Protein AF-A0A958JRA2-F1 (afdb_monomer_lite)

Foldseek 3Di:
DPLCLVQPCVNPVCNVPDDQALVNLVVQLVVLVVVLVVLVVVLVVQVVDPDDPDHSVVSPVVNVVSVVVNVVSVVVSVPDPHDDLVRLVVVLVVPCPPPPCVVVSVVSVVVSVVVVVVVPPPPPDDDDDDDDDDDDDPPPPDPDDDDDDDDDDDDDDDDDDDDDDDDDDDDDDDDDDDDDDD

Secondary structure (DSSP, 8-state):
--HHHHH-TTT-GGGGTSPPPHHHHHHHHHHHHHHHHHHHHHHHHHHHSSS-SS-TTHHHHHHHHHHHHHHHHHHHHHH-----HHHHHHHHHHHTTSTT-HHHHHHHHHHHHHHHHHHH-----------PPPP-----------------------------------PPPPP-------

Sequence (182 aa):
MDIYRYFHPHHNPRLFSTPLRQQELSELEQASSELRKALERARLRTERAPAGRILPSHFDDLLKAVRFLESSLQTLCDAHEGDSTDVLEELVEERVSLRGWEAWTRIVMEQLASEDSFARDPVIAKSEGARPIVPLQLHVESESSTGMKDSMERDTEVRILGGAERGEATVPTPDKNLESPS

Structure (mmCIF, N/CA/C/O backbone):
data_AF-A0A958JRA2-F1
#
_entry.id   AF-A0A958JRA2-F1
#
loop_
_atom_site.group_PDB
_atom_site.id
_atom_site.type_symbol
_atom_site.label_atom_id
_atom_site.label_alt_id
_atom_site.label_comp_id
_atom_site.label_asym_id
_atom_site.label_entity_id
_atom_site.label_seq_id
_atom_site.pdbx_PDB_ins_code
_atom_site.Cartn_x
_atom_site.Cartn_y
_atom_site.Car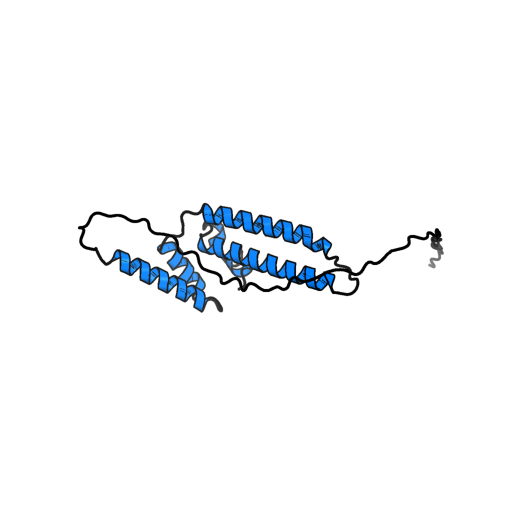tn_z
_atom_site.occupancy
_atom_site.B_iso_or_equiv
_atom_site.auth_seq_id
_atom_site.auth_comp_id
_atom_site.auth_asym_id
_atom_site.auth_atom_id
_atom_site.pdbx_PDB_model_num
ATOM 1 N N . MET A 1 1 ? 9.879 -4.704 3.956 1.00 66.44 1 MET A N 1
ATOM 2 C CA . MET A 1 1 ? 8.623 -5.236 4.511 1.00 66.44 1 MET A CA 1
ATOM 3 C C . MET A 1 1 ? 8.052 -6.220 3.504 1.00 66.44 1 MET A C 1
ATOM 5 O O . MET A 1 1 ? 7.838 -5.829 2.364 1.00 66.44 1 MET A O 1
ATOM 9 N N . ASP A 1 2 ? 7.910 -7.494 3.867 1.00 75.38 2 ASP A N 1
ATOM 10 C CA . ASP A 1 2 ? 7.341 -8.518 2.977 1.00 75.38 2 ASP A CA 1
ATOM 11 C C . ASP A 1 2 ? 5.812 -8.526 3.099 1.00 75.38 2 ASP A C 1
ATOM 13 O O . ASP A 1 2 ? 5.230 -9.344 3.804 1.00 75.38 2 ASP A O 1
ATOM 17 N N . ILE A 1 3 ? 5.168 -7.556 2.449 1.00 76.50 3 ILE A N 1
ATOM 18 C CA . ILE A 1 3 ? 3.704 -7.399 2.426 1.00 76.50 3 ILE A CA 1
ATOM 19 C C . ILE A 1 3 ? 2.975 -8.677 1.985 1.00 76.50 3 ILE A C 1
ATOM 21 O O . ILE A 1 3 ? 1.916 -8.993 2.518 1.00 76.50 3 ILE A O 1
ATOM 25 N N . TYR A 1 4 ? 3.544 -9.478 1.084 1.00 79.25 4 TYR A N 1
ATOM 26 C CA . TYR A 1 4 ? 2.881 -10.694 0.607 1.00 79.25 4 TYR A CA 1
ATOM 27 C C . TYR A 1 4 ? 2.591 -11.686 1.741 1.00 79.25 4 TYR A C 1
ATOM 29 O O . TYR A 1 4 ? 1.528 -12.303 1.784 1.00 79.25 4 TYR A O 1
ATOM 37 N N . ARG A 1 5 ? 3.499 -11.794 2.715 1.00 79.62 5 ARG A N 1
ATOM 38 C CA . ARG A 1 5 ? 3.308 -12.667 3.876 1.00 79.62 5 ARG A CA 1
ATOM 39 C C . ARG A 1 5 ? 2.114 -12.259 4.748 1.00 79.62 5 ARG A C 1
ATOM 41 O O . ARG A 1 5 ? 1.556 -13.114 5.430 1.00 79.62 5 ARG A O 1
ATOM 48 N N . TYR A 1 6 ? 1.729 -10.985 4.740 1.00 78.19 6 TYR A N 1
ATOM 49 C CA . TYR A 1 6 ? 0.726 -10.440 5.663 1.00 78.19 6 TYR A CA 1
ATOM 50 C C . TYR A 1 6 ? -0.652 -10.281 5.048 1.00 78.19 6 TYR A C 1
ATOM 52 O O . TYR A 1 6 ? -1.631 -10.339 5.780 1.00 78.19 6 TYR A O 1
ATOM 60 N N . PHE A 1 7 ? -0.712 -10.136 3.726 1.00 83.69 7 PHE A N 1
ATOM 61 C CA . PHE A 1 7 ? -1.943 -9.892 2.978 1.00 83.69 7 PHE A CA 1
ATOM 62 C C . PHE A 1 7 ? -2.395 -11.106 2.150 1.00 83.69 7 PHE A C 1
ATOM 64 O O . PHE A 1 7 ? -3.313 -10.996 1.341 1.00 83.69 7 PHE A O 1
ATOM 71 N N . HIS A 1 8 ? -1.770 -12.276 2.341 1.00 85.94 8 HIS A N 1
ATOM 72 C CA . HIS A 1 8 ? -2.124 -13.502 1.626 1.00 85.94 8 HIS A CA 1
ATOM 73 C C . HIS A 1 8 ? -2.713 -14.579 2.561 1.00 85.94 8 HIS A C 1
ATOM 75 O O . HIS A 1 8 ? -2.022 -15.023 3.486 1.00 85.94 8 HIS A O 1
ATOM 81 N N . PRO A 1 9 ? -3.933 -15.100 2.302 1.00 85.44 9 PRO A N 1
ATOM 82 C CA . PRO A 1 9 ? -4.610 -16.051 3.196 1.00 85.44 9 PRO A CA 1
ATOM 83 C C . PRO A 1 9 ? -3.846 -17.356 3.477 1.00 85.44 9 PRO A C 1
ATOM 85 O O . PRO A 1 9 ? -3.972 -17.941 4.548 1.00 85.44 9 PRO A O 1
ATOM 88 N N . HIS A 1 10 ? -3.002 -17.812 2.543 1.00 86.06 10 HIS A N 1
ATOM 89 C CA . HIS A 1 10 ? -2.111 -18.963 2.776 1.00 86.06 10 HIS A CA 1
ATOM 90 C C . HIS A 1 10 ? -1.085 -18.748 3.898 1.00 86.06 10 HIS A C 1
ATOM 92 O O . HIS A 1 10 ? -0.659 -19.720 4.517 1.00 86.06 10 HIS A O 1
ATOM 98 N N . HIS A 1 11 ? -0.664 -17.508 4.142 1.00 82.94 11 HIS A N 1
ATOM 99 C CA . HIS A 1 11 ? 0.304 -17.171 5.188 1.00 82.94 11 HIS A CA 1
ATOM 100 C C . HIS A 1 11 ? -0.371 -16.650 6.451 1.00 82.94 11 HIS A C 1
ATOM 102 O O . HIS A 1 11 ? 0.168 -16.822 7.542 1.00 82.94 11 HIS A O 1
ATOM 108 N N . ASN A 1 12 ? -1.557 -16.067 6.296 1.00 82.81 12 ASN A N 1
ATOM 109 C CA . ASN A 1 12 ? -2.369 -15.581 7.390 1.00 82.81 12 ASN A CA 1
ATOM 110 C C . ASN A 1 12 ? -3.826 -16.056 7.228 1.00 82.81 12 ASN A C 1
ATOM 112 O O . ASN A 1 12 ? -4.637 -15.358 6.614 1.00 82.81 12 ASN A O 1
ATOM 116 N N . PRO A 1 13 ? -4.179 -17.240 7.767 1.00 86.44 13 PRO A N 1
ATOM 117 C CA . PRO A 1 13 ? -5.517 -17.810 7.622 1.00 86.44 13 PRO A CA 1
ATOM 118 C C . PRO A 1 13 ? -6.650 -16.927 8.158 1.00 86.44 13 PRO A C 1
ATOM 120 O O . PRO A 1 13 ? -7.790 -17.104 7.735 1.00 86.44 13 PRO A O 1
ATOM 123 N N . ARG A 1 14 ? -6.374 -15.952 9.040 1.00 87.12 14 ARG A N 1
ATOM 124 C CA . ARG A 1 14 ? -7.419 -15.033 9.526 1.00 87.12 14 ARG A CA 1
ATOM 125 C C . ARG A 1 14 ? -8.063 -14.234 8.395 1.00 87.12 14 ARG A C 1
ATOM 127 O O . ARG A 1 14 ? -9.245 -13.921 8.458 1.00 87.12 14 ARG A O 1
ATOM 134 N N . LEU A 1 15 ? -7.309 -13.958 7.328 1.00 87.56 15 LEU A N 1
ATOM 135 C CA . LEU A 1 15 ? -7.765 -13.148 6.196 1.00 87.56 15 LEU A CA 1
ATOM 136 C C . LEU A 1 15 ? -8.950 -13.765 5.435 1.00 87.56 15 LEU A C 1
ATOM 138 O O . LEU A 1 15 ? -9.549 -13.095 4.603 1.00 87.56 15 LEU A O 1
ATOM 142 N N . PHE A 1 16 ? -9.299 -15.031 5.691 1.00 88.44 16 PHE A N 1
ATOM 143 C CA . PHE A 1 16 ? -10.511 -15.637 5.135 1.00 88.44 16 PHE A CA 1
ATOM 144 C C . PHE A 1 16 ? -11.801 -15.125 5.786 1.00 88.44 16 PHE A C 1
ATOM 146 O O . PHE A 1 16 ? -12.855 -15.173 5.155 1.00 88.44 16 PHE A O 1
ATOM 153 N N . SER A 1 17 ? -11.737 -14.687 7.043 1.00 89.81 17 SER A N 1
ATOM 154 C CA . SER A 1 17 ? -12.915 -14.362 7.857 1.00 89.81 17 SER A CA 1
ATOM 155 C C . SER A 1 17 ? -12.862 -12.983 8.502 1.00 89.81 17 SER A C 1
ATOM 157 O O . SER A 1 17 ? -13.898 -12.474 8.921 1.00 89.81 17 SER A O 1
ATOM 159 N N . THR A 1 18 ? -11.677 -12.388 8.611 1.00 88.00 18 THR A N 1
ATOM 160 C CA . THR A 1 18 ? -11.483 -11.083 9.240 1.00 88.00 18 THR A CA 1
ATOM 161 C C . THR A 1 18 ? -11.603 -9.979 8.185 1.00 88.00 18 THR A C 1
ATOM 163 O O . THR A 1 18 ? -10.972 -10.094 7.130 1.00 88.00 18 THR A O 1
ATOM 166 N N . PRO A 1 19 ? -12.397 -8.920 8.433 1.00 90.94 19 PRO A N 1
ATOM 167 C CA . PRO A 1 19 ? -12.420 -7.753 7.561 1.00 90.94 19 PRO A CA 1
ATOM 168 C C . PRO A 1 19 ? -11.051 -7.064 7.544 1.00 90.94 19 PRO A C 1
ATOM 170 O O . PRO A 1 19 ? -10.242 -7.226 8.457 1.00 90.94 19 PRO A O 1
ATOM 173 N N . LEU A 1 20 ? -10.798 -6.302 6.485 1.00 91.75 20 LEU A N 1
ATOM 174 C CA . LEU A 1 20 ? -9.563 -5.542 6.342 1.00 91.75 20 LEU A CA 1
ATOM 175 C C . LEU A 1 20 ? -9.540 -4.402 7.368 1.00 91.75 20 LEU A C 1
ATOM 177 O O . LEU A 1 20 ? -10.502 -3.641 7.430 1.00 91.75 20 LEU A O 1
ATOM 181 N N . ARG A 1 21 ? -8.464 -4.307 8.152 1.00 94.44 21 ARG A N 1
ATOM 182 C CA . ARG A 1 21 ? -8.273 -3.266 9.176 1.00 94.44 21 ARG A CA 1
ATOM 183 C C . ARG A 1 21 ? -7.799 -1.950 8.531 1.00 94.44 21 ARG A C 1
ATOM 185 O O . ARG A 1 21 ? -7.148 -1.973 7.480 1.00 94.44 21 ARG A O 1
ATOM 192 N N . GLN A 1 22 ? -8.040 -0.802 9.160 1.00 94.69 22 GLN A N 1
ATOM 193 C CA . GLN A 1 22 ? -7.608 0.508 8.642 1.00 94.69 22 GLN A CA 1
ATOM 194 C C . GLN A 1 22 ? -6.088 0.606 8.509 1.00 94.69 22 GLN A C 1
ATOM 196 O O . GLN A 1 22 ? -5.544 1.140 7.537 1.00 94.69 22 GLN A O 1
ATOM 201 N N . GLN A 1 23 ? -5.381 0.063 9.490 1.00 91.50 23 GLN A N 1
ATOM 202 C CA . GLN A 1 23 ? -3.929 0.036 9.487 1.00 91.50 23 GLN A CA 1
ATOM 203 C C . GLN A 1 23 ? -3.367 -0.830 8.347 1.00 91.50 23 GLN A C 1
ATOM 205 O O . GLN A 1 23 ? -2.361 -0.488 7.726 1.00 91.50 23 GLN A O 1
ATOM 210 N N . GLU A 1 24 ? -4.053 -1.924 8.015 1.00 92.38 24 GLU A N 1
ATOM 211 C CA . GLU A 1 24 ? -3.724 -2.783 6.878 1.00 92.38 24 GLU A CA 1
ATOM 212 C C . GLU A 1 24 ? -3.977 -2.075 5.537 1.00 92.38 24 GLU A C 1
ATOM 214 O O . GLU A 1 24 ? -3.153 -2.167 4.625 1.00 92.38 24 GLU A O 1
ATOM 219 N N . LEU A 1 25 ? -5.074 -1.318 5.424 1.00 94.19 25 LEU A N 1
ATOM 220 C CA . LEU A 1 25 ? -5.355 -0.457 4.268 1.00 94.19 25 LEU A CA 1
ATOM 221 C C . LEU A 1 25 ? -4.261 0.594 4.055 1.00 94.19 25 LEU A C 1
ATOM 223 O O . LEU A 1 25 ? -3.734 0.719 2.948 1.00 94.19 25 LEU A O 1
ATOM 227 N N . SER A 1 26 ? -3.869 1.281 5.127 1.00 92.56 26 SER A N 1
ATOM 228 C CA . SER A 1 26 ? -2.829 2.318 5.098 1.00 92.56 26 SER A CA 1
ATOM 229 C C . SER A 1 26 ? -1.474 1.758 4.644 1.00 92.56 26 SER A C 1
ATOM 231 O O . SER A 1 26 ? -0.724 2.395 3.903 1.00 92.56 26 SER A O 1
ATOM 233 N N . GLU A 1 27 ? -1.156 0.524 5.033 1.00 91.19 27 GLU A N 1
ATOM 234 C CA . GLU A 1 27 ? 0.065 -0.163 4.600 1.00 91.19 27 GLU A CA 1
ATOM 235 C C . GLU A 1 27 ? 0.035 -0.562 3.126 1.00 91.19 27 GLU A C 1
ATOM 237 O O . GLU A 1 27 ? 1.053 -0.442 2.437 1.00 91.19 27 GLU A O 1
ATOM 242 N N . LEU A 1 28 ? -1.1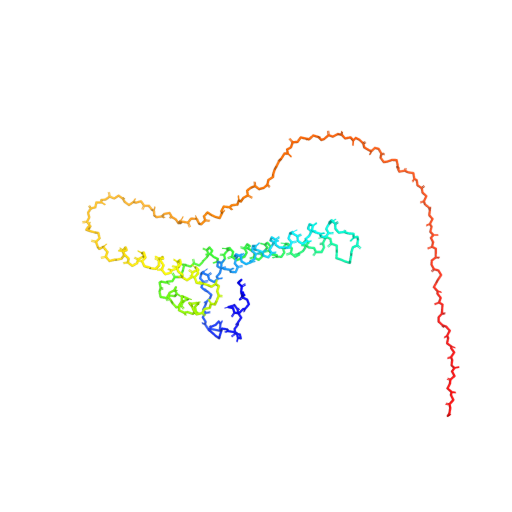16 -1.016 2.621 1.00 93.69 28 LEU A N 1
ATOM 243 C CA . LEU A 1 28 ? -1.295 -1.278 1.192 1.00 93.69 28 LEU A CA 1
ATOM 244 C C . LEU A 1 28 ? -1.158 0.010 0.380 1.00 93.69 28 LEU A C 1
ATOM 246 O O . LEU A 1 28 ? -0.509 0.010 -0.670 1.00 93.69 28 LEU A O 1
ATOM 250 N N . GLU A 1 29 ? -1.723 1.110 0.873 1.00 94.62 29 GLU A N 1
ATOM 251 C CA . GLU A 1 29 ? -1.613 2.427 0.253 1.00 94.62 29 GLU A CA 1
ATOM 252 C C . GLU A 1 29 ? -0.144 2.874 0.185 1.00 94.62 29 GLU A C 1
ATOM 254 O O . GLU A 1 29 ? 0.372 3.181 -0.897 1.00 94.62 29 GLU A O 1
ATOM 259 N N . GLN A 1 30 ? 0.584 2.793 1.302 1.00 92.69 30 GLN A N 1
ATOM 260 C CA . GLN A 1 30 ? 2.011 3.105 1.346 1.00 92.69 30 GLN A CA 1
ATOM 261 C C . GLN A 1 30 ? 2.826 2.206 0.403 1.00 92.69 30 GLN A C 1
ATOM 263 O O . GLN A 1 30 ? 3.700 2.689 -0.325 1.00 92.69 30 GLN A O 1
ATOM 268 N N . ALA A 1 31 ? 2.540 0.904 0.373 1.00 92.44 31 ALA A N 1
ATOM 269 C CA . ALA A 1 31 ? 3.214 -0.025 -0.525 1.00 92.44 31 ALA A CA 1
ATOM 270 C C . ALA A 1 31 ? 2.960 0.307 -2.003 1.00 92.44 31 ALA A C 1
ATOM 272 O O . ALA A 1 31 ? 3.886 0.234 -2.817 1.00 92.44 31 ALA A O 1
ATOM 273 N N . SER A 1 32 ? 1.735 0.710 -2.354 1.00 96.12 32 SER A N 1
ATOM 274 C CA . SER A 1 32 ? 1.394 1.145 -3.711 1.00 96.12 32 SER A CA 1
ATOM 275 C C . SER A 1 32 ? 2.157 2.417 -4.110 1.00 96.12 32 SER A C 1
ATOM 277 O O . SER A 1 32 ? 2.737 2.461 -5.200 1.00 96.12 32 SER A O 1
ATOM 279 N N . SER A 1 33 ? 2.309 3.362 -3.176 1.00 95.94 33 SER A N 1
ATOM 280 C CA . SER A 1 33 ? 3.146 4.558 -3.336 1.00 95.94 33 SER A CA 1
ATOM 281 C C . SER A 1 33 ? 4.614 4.235 -3.601 1.00 95.94 33 SER A C 1
ATOM 283 O O . SER A 1 33 ? 5.239 4.803 -4.503 1.00 95.94 33 SER A O 1
ATOM 285 N N . GLU A 1 34 ? 5.191 3.301 -2.847 1.00 95.25 34 GLU A N 1
ATOM 286 C CA . GLU A 1 34 ? 6.574 2.872 -3.065 1.00 95.25 34 GLU A CA 1
ATOM 287 C C . GLU A 1 34 ? 6.751 2.118 -4.391 1.00 95.25 34 GLU A C 1
ATOM 289 O O . GLU A 1 34 ? 7.749 2.331 -5.093 1.00 95.25 34 GLU A O 1
ATOM 294 N N . LEU A 1 35 ? 5.768 1.303 -4.792 1.00 96.31 35 LEU A N 1
ATOM 295 C CA . LEU A 1 35 ? 5.756 0.646 -6.098 1.00 96.31 35 LEU A CA 1
ATOM 296 C C . LEU A 1 35 ? 5.738 1.672 -7.236 1.00 96.31 35 LEU A C 1
ATOM 298 O O . LEU A 1 35 ? 6.541 1.556 -8.166 1.00 96.31 35 LEU A O 1
ATOM 302 N N . ARG A 1 36 ? 4.893 2.707 -7.156 1.00 98.12 36 ARG A N 1
ATOM 303 C CA . ARG A 1 36 ? 4.859 3.778 -8.161 1.00 98.12 36 ARG A CA 1
ATOM 304 C C . ARG A 1 36 ? 6.214 4.461 -8.288 1.00 98.12 36 ARG A C 1
ATOM 306 O O . ARG A 1 36 ? 6.753 4.538 -9.392 1.00 98.12 36 ARG A O 1
ATOM 313 N N . LYS A 1 37 ? 6.809 4.890 -7.168 1.00 97.81 37 LYS A N 1
ATOM 314 C CA . LYS A 1 37 ? 8.146 5.514 -7.154 1.00 97.81 37 LYS A CA 1
ATOM 315 C C . LYS A 1 37 ? 9.203 4.587 -7.764 1.00 97.81 37 LYS A C 1
ATOM 317 O O . LYS A 1 37 ? 10.087 5.035 -8.497 1.00 97.81 37 LYS A O 1
ATOM 322 N N . ALA A 1 38 ? 9.140 3.286 -7.478 1.00 97.31 38 ALA A N 1
ATOM 323 C CA . ALA A 1 38 ? 10.053 2.301 -8.053 1.00 97.31 38 ALA A CA 1
ATOM 324 C C . ALA A 1 38 ? 9.884 2.163 -9.576 1.00 97.31 38 ALA A C 1
ATOM 326 O O . ALA A 1 38 ? 10.890 2.128 -10.292 1.00 97.31 38 ALA A O 1
ATOM 327 N N . LEU A 1 39 ? 8.644 2.142 -10.074 1.00 98.06 39 LEU A N 1
ATOM 328 C CA . LEU A 1 39 ? 8.333 2.105 -11.505 1.00 98.06 39 LEU A CA 1
ATOM 329 C C . LEU A 1 39 ? 8.776 3.385 -12.224 1.00 98.06 39 LEU A C 1
ATOM 331 O O . LEU A 1 39 ? 9.377 3.295 -13.291 1.00 98.06 39 LEU A O 1
ATOM 335 N N . GLU A 1 40 ? 8.575 4.561 -11.627 1.00 98.38 40 GLU A N 1
ATOM 336 C CA . GLU A 1 40 ? 9.051 5.842 -12.175 1.00 98.38 40 GLU A CA 1
ATOM 337 C C . GLU A 1 40 ? 10.579 5.841 -12.323 1.00 98.38 40 GLU A C 1
ATOM 339 O O . GLU A 1 40 ? 11.115 6.147 -13.391 1.00 98.38 40 GLU A O 1
ATOM 344 N N . ARG A 1 41 ? 11.304 5.395 -11.288 1.00 98.12 41 ARG A N 1
ATOM 345 C CA . ARG A 1 41 ? 12.766 5.227 -11.355 1.00 98.12 41 ARG A CA 1
ATOM 346 C C . ARG A 1 41 ? 13.184 4.202 -12.411 1.00 98.12 41 ARG A C 1
ATOM 348 O O . ARG A 1 41 ? 14.194 4.394 -13.089 1.00 98.12 41 ARG A O 1
ATOM 355 N N . ALA A 1 42 ? 12.448 3.102 -12.554 1.00 97.00 42 ALA A N 1
ATOM 356 C CA . ALA A 1 42 ? 12.722 2.093 -13.574 1.00 97.00 42 ALA A CA 1
ATOM 357 C C . ALA A 1 42 ? 12.518 2.642 -14.995 1.00 97.00 42 ALA A C 1
ATOM 359 O O . ALA A 1 42 ? 13.373 2.408 -15.855 1.00 97.00 42 ALA A O 1
ATOM 360 N N . ARG A 1 43 ? 11.469 3.442 -15.216 1.00 97.56 43 ARG A N 1
ATOM 361 C CA . ARG A 1 43 ? 11.230 4.141 -16.482 1.00 97.56 43 ARG A CA 1
ATOM 362 C C . ARG A 1 43 ? 12.392 5.070 -16.827 1.00 97.56 43 ARG A C 1
ATOM 364 O O . ARG A 1 43 ? 12.982 4.923 -17.892 1.00 97.56 43 ARG A O 1
ATOM 371 N N . LEU A 1 44 ? 12.808 5.926 -15.890 1.00 97.06 44 LEU A N 1
ATOM 372 C CA . LEU A 1 44 ? 13.931 6.857 -16.080 1.00 97.06 44 LEU A CA 1
ATOM 373 C C . LEU A 1 44 ? 15.255 6.144 -16.395 1.00 97.06 44 LEU A C 1
ATOM 375 O O . LEU A 1 44 ? 16.046 6.619 -17.209 1.00 97.06 44 LEU A O 1
ATOM 379 N N . ARG A 1 45 ? 15.523 4.994 -15.762 1.00 96.69 45 ARG A N 1
ATOM 380 C CA . ARG A 1 45 ? 16.704 4.179 -16.097 1.00 96.69 45 ARG A CA 1
ATOM 381 C C . ARG A 1 45 ? 16.612 3.590 -17.502 1.00 96.69 45 ARG A C 1
ATOM 383 O O . ARG A 1 45 ? 17.627 3.531 -18.185 1.00 96.69 45 ARG A O 1
ATOM 390 N N . THR A 1 46 ? 15.416 3.185 -17.921 1.00 96.69 46 THR A N 1
ATOM 391 C CA . THR A 1 46 ? 15.162 2.627 -19.257 1.00 96.69 46 THR A CA 1
ATOM 392 C C . THR A 1 46 ? 15.329 3.689 -20.343 1.00 96.69 46 THR A C 1
ATOM 394 O O . THR A 1 46 ? 15.937 3.408 -21.366 1.00 96.69 46 THR A O 1
ATOM 397 N N . GLU A 1 47 ? 14.881 4.923 -20.099 1.00 95.88 47 GLU A N 1
ATOM 398 C CA . GLU A 1 47 ? 15.068 6.062 -21.016 1.00 95.88 47 GLU A CA 1
ATOM 399 C C . GLU A 1 47 ? 16.550 6.385 -21.269 1.00 95.88 47 GLU A C 1
ATOM 401 O O . GLU A 1 47 ? 16.918 6.808 -22.361 1.00 95.88 47 GLU A O 1
ATOM 406 N N . ARG A 1 48 ? 17.408 6.181 -20.262 1.00 94.94 48 ARG A N 1
ATOM 407 C CA . ARG A 1 48 ? 18.855 6.452 -20.340 1.00 94.94 48 ARG A CA 1
ATOM 408 C C . ARG A 1 48 ? 19.673 5.266 -20.847 1.00 94.94 48 ARG A C 1
ATOM 410 O O . ARG A 1 48 ? 20.852 5.432 -21.156 1.00 94.94 48 ARG A O 1
ATOM 417 N N . ALA A 1 49 ? 19.092 4.070 -20.858 1.00 92.94 49 ALA A N 1
ATOM 418 C CA . ALA A 1 49 ? 19.775 2.863 -21.290 1.00 92.94 49 ALA A CA 1
ATOM 419 C C . ALA A 1 49 ? 19.864 2.813 -22.828 1.00 92.94 49 ALA A C 1
ATOM 421 O O . ALA A 1 49 ? 18.983 3.330 -23.516 1.00 92.94 49 ALA A O 1
ATOM 422 N N . PRO A 1 50 ? 20.904 2.175 -23.396 1.00 91.50 50 PRO A N 1
ATOM 423 C CA . PRO A 1 50 ? 20.936 1.884 -24.827 1.00 91.50 50 PRO A CA 1
ATOM 424 C C . PRO A 1 50 ? 19.713 1.051 -25.238 1.00 91.50 50 PRO A C 1
ATOM 426 O O . PRO A 1 50 ? 19.154 0.326 -24.413 1.00 91.50 50 PRO A O 1
ATOM 429 N N . ALA A 1 51 ? 19.315 1.152 -26.513 1.00 87.50 51 ALA A N 1
ATOM 430 C CA . ALA A 1 51 ? 18.093 0.547 -27.048 1.00 87.50 51 ALA A CA 1
ATOM 431 C C . ALA A 1 51 ? 17.923 -0.920 -26.602 1.00 87.50 51 ALA A C 1
ATOM 433 O O . ALA A 1 51 ? 18.641 -1.817 -27.047 1.00 87.50 51 ALA A O 1
ATOM 434 N N . GLY A 1 52 ? 16.973 -1.139 -25.691 1.00 91.31 52 GLY A N 1
ATOM 435 C CA . GLY A 1 52 ? 16.627 -2.439 -25.127 1.00 91.31 52 GLY A CA 1
ATOM 436 C C . GLY A 1 52 ? 15.255 -2.921 -25.595 1.00 91.31 52 GLY A C 1
ATOM 437 O O . GLY A 1 52 ? 14.514 -2.208 -26.264 1.00 91.31 52 GLY A O 1
ATOM 438 N N . ARG A 1 53 ? 14.889 -4.151 -25.213 1.00 92.75 53 ARG A N 1
ATOM 439 C CA . ARG A 1 53 ? 13.567 -4.731 -25.534 1.00 92.75 53 ARG A CA 1
ATOM 440 C C . ARG A 1 53 ? 12.412 -4.063 -24.783 1.00 92.75 53 ARG A C 1
ATOM 442 O O . ARG A 1 53 ? 11.273 -4.128 -25.232 1.00 92.75 53 ARG A O 1
ATOM 449 N N . ILE A 1 54 ? 12.692 -3.474 -23.622 1.00 94.50 54 ILE A N 1
ATOM 450 C CA . ILE A 1 54 ? 11.699 -2.774 -22.810 1.00 94.50 54 ILE A CA 1
ATOM 451 C C . ILE A 1 54 ? 11.788 -1.295 -23.165 1.00 94.50 54 ILE A C 1
ATOM 453 O O . ILE A 1 54 ? 12.822 -0.672 -22.942 1.00 94.50 54 ILE A O 1
ATOM 457 N N . LEU A 1 55 ? 10.712 -0.754 -23.727 1.00 94.81 55 LEU A N 1
ATOM 458 C CA . LEU A 1 55 ? 10.597 0.661 -24.046 1.00 94.81 55 LEU A CA 1
ATOM 459 C C . LEU A 1 55 ? 10.064 1.431 -22.828 1.00 94.81 55 LEU A C 1
ATOM 461 O O . LEU A 1 55 ? 9.261 0.878 -22.072 1.00 94.81 55 LEU A O 1
ATOM 465 N N . PRO A 1 56 ? 10.440 2.710 -22.645 1.00 95.12 56 PRO A N 1
ATOM 466 C CA . PRO A 1 56 ? 9.871 3.561 -21.597 1.00 95.12 56 PRO A CA 1
ATOM 467 C C . PRO A 1 56 ? 8.339 3.627 -21.617 1.00 95.12 56 PRO A C 1
ATOM 469 O O . PRO A 1 56 ? 7.717 3.650 -20.559 1.00 95.12 56 PRO A O 1
ATOM 472 N N . SER A 1 57 ? 7.729 3.572 -22.804 1.00 96.12 57 SER A N 1
ATOM 473 C CA . SER A 1 57 ? 6.272 3.579 -22.977 1.00 96.12 57 SER A CA 1
ATOM 474 C C . SER A 1 57 ? 5.571 2.369 -22.354 1.00 96.12 57 SER A C 1
ATOM 476 O O . SER A 1 57 ? 4.410 2.467 -21.975 1.00 96.12 57 SER A O 1
ATOM 478 N N . HIS A 1 58 ? 6.261 1.236 -22.166 1.00 96.00 58 HIS A N 1
ATOM 479 C CA . HIS A 1 58 ? 5.680 0.074 -21.481 1.00 96.00 58 HIS A CA 1
ATOM 480 C C . HIS A 1 58 ? 5.369 0.353 -20.000 1.00 96.00 58 HIS A C 1
ATOM 482 O O . HIS A 1 58 ? 4.605 -0.386 -19.382 1.00 96.00 58 HIS A O 1
ATOM 488 N N . PHE A 1 59 ? 5.961 1.397 -19.411 1.00 98.00 59 PHE A N 1
ATOM 489 C CA . PHE A 1 59 ? 5.695 1.783 -18.027 1.00 98.00 59 PHE A CA 1
ATOM 490 C C . PHE A 1 59 ? 4.454 2.667 -17.882 1.00 98.00 59 PHE A C 1
ATOM 492 O O . PHE A 1 59 ? 3.950 2.783 -16.769 1.00 98.00 59 PHE A O 1
ATOM 499 N N . ASP A 1 60 ? 3.950 3.285 -18.952 1.00 97.56 60 ASP A N 1
ATOM 500 C CA . ASP A 1 60 ? 2.868 4.271 -18.848 1.00 97.56 60 ASP A CA 1
ATOM 501 C C . ASP A 1 60 ? 1.562 3.629 -18.365 1.00 97.56 60 ASP A C 1
ATOM 503 O O . ASP A 1 60 ? 0.927 4.135 -17.435 1.00 97.56 60 ASP A O 1
ATOM 507 N N . ASP A 1 61 ? 1.210 2.463 -18.912 1.00 95.62 61 ASP A N 1
ATOM 508 C CA . ASP A 1 61 ? 0.032 1.705 -18.482 1.00 95.62 61 ASP A CA 1
ATOM 509 C C . ASP A 1 61 ? 0.181 1.176 -17.049 1.00 95.62 61 ASP A C 1
ATOM 511 O O . ASP A 1 61 ? -0.768 1.233 -16.265 1.00 95.62 61 ASP A O 1
ATOM 515 N N . LEU A 1 62 ? 1.385 0.728 -16.670 1.00 97.50 62 LEU A N 1
ATOM 516 C CA . LEU A 1 62 ? 1.673 0.282 -15.303 1.00 97.50 62 LEU A CA 1
ATOM 517 C C . LEU A 1 62 ? 1.536 1.434 -14.304 1.00 97.50 62 LEU A C 1
ATOM 519 O O . LEU A 1 62 ? 0.886 1.288 -13.274 1.00 97.50 62 LEU A O 1
ATOM 523 N N . LEU A 1 63 ? 2.108 2.597 -14.615 1.00 98.31 63 LEU A N 1
ATOM 524 C CA . LEU A 1 63 ? 2.015 3.785 -13.769 1.00 98.31 63 LEU A CA 1
ATOM 525 C C . LEU A 1 63 ? 0.574 4.284 -13.658 1.00 98.31 63 LEU A C 1
ATOM 527 O O . LEU A 1 63 ? 0.149 4.683 -12.574 1.00 98.31 63 LEU A O 1
ATOM 531 N N . LYS A 1 64 ? -0.197 4.231 -14.748 1.00 98.12 64 LYS A N 1
ATOM 532 C CA . LYS A 1 64 ? -1.628 4.548 -14.730 1.00 98.12 64 LYS A CA 1
ATOM 533 C C . LYS A 1 64 ? -2.403 3.591 -13.821 1.00 98.12 64 LYS A C 1
ATOM 535 O O . LYS A 1 64 ? -3.209 4.053 -13.017 1.00 98.12 64 LYS A O 1
ATOM 540 N N . ALA A 1 65 ? -2.139 2.288 -13.917 1.00 98.12 65 ALA A N 1
ATOM 541 C CA . ALA A 1 65 ? -2.776 1.282 -13.074 1.00 98.12 65 ALA A CA 1
ATOM 542 C C . ALA A 1 65 ? -2.433 1.473 -11.588 1.00 98.12 65 ALA A C 1
ATOM 544 O O . ALA A 1 65 ? -3.328 1.436 -10.747 1.00 98.12 65 ALA A O 1
ATOM 545 N N . VAL A 1 66 ? -1.167 1.745 -11.256 1.00 98.12 66 VAL A N 1
ATOM 546 C CA . VAL A 1 66 ? -0.759 1.964 -9.860 1.00 98.12 66 VAL A CA 1
ATOM 547 C C . VAL A 1 66 ? -1.369 3.245 -9.283 1.00 98.12 66 VAL A C 1
ATOM 549 O O . VAL A 1 66 ? -1.840 3.218 -8.155 1.00 98.12 66 VAL A O 1
ATOM 552 N N . ARG A 1 67 ? -1.469 4.338 -10.049 1.00 98.44 67 ARG A N 1
ATOM 553 C CA . ARG A 1 67 ? -2.165 5.561 -9.590 1.00 98.44 67 ARG A CA 1
ATOM 554 C C . ARG A 1 67 ? -3.647 5.327 -9.310 1.00 98.44 67 ARG A C 1
ATOM 556 O O . ARG A 1 67 ? -4.202 5.884 -8.365 1.00 98.44 67 ARG A O 1
ATOM 563 N N . PHE A 1 68 ? -4.297 4.517 -10.145 1.00 98.12 68 PHE A N 1
ATOM 564 C CA . PHE A 1 68 ? -5.679 4.112 -9.910 1.00 98.12 68 PHE A CA 1
ATOM 565 C C . PHE A 1 68 ? -5.802 3.284 -8.624 1.00 98.12 68 PHE A C 1
ATOM 567 O O . PHE A 1 68 ? -6.712 3.529 -7.834 1.00 98.12 68 PHE A O 1
ATOM 574 N N . LEU A 1 69 ? -4.871 2.353 -8.391 1.00 97.88 69 LEU A N 1
ATOM 575 C CA . LEU A 1 69 ? -4.805 1.571 -7.156 1.00 97.88 69 LEU A CA 1
ATOM 576 C C . LEU A 1 69 ? -4.613 2.469 -5.925 1.00 97.88 69 LEU A C 1
ATOM 578 O O . LEU A 1 69 ? -5.397 2.350 -4.992 1.00 97.88 69 LEU A O 1
ATOM 582 N N . GLU A 1 70 ? -3.647 3.393 -5.947 1.00 97.75 70 GLU A N 1
ATOM 583 C CA . GLU A 1 70 ? -3.414 4.383 -4.879 1.00 97.75 70 GLU A CA 1
ATOM 584 C C . GLU A 1 70 ? -4.698 5.163 -4.555 1.00 97.75 70 GLU A C 1
ATOM 586 O O . GLU A 1 70 ? -5.129 5.209 -3.408 1.00 97.75 70 GLU A O 1
ATOM 591 N N . SER A 1 71 ? -5.363 5.710 -5.579 1.00 97.94 71 SER A N 1
ATOM 592 C CA . SER A 1 71 ? -6.600 6.491 -5.396 1.00 97.94 71 SER A CA 1
ATOM 593 C C . SER A 1 71 ? -7.744 5.643 -4.829 1.00 97.94 71 SER A C 1
ATOM 595 O O . SER A 1 71 ? -8.557 6.121 -4.036 1.00 97.94 71 SER A O 1
ATOM 597 N N . SER A 1 72 ? -7.814 4.375 -5.238 1.00 98.06 72 SER A N 1
ATOM 598 C CA . SER A 1 72 ? -8.823 3.435 -4.747 1.00 98.06 72 SER A CA 1
ATOM 599 C C . SER A 1 72 ? -8.571 3.066 -3.286 1.00 98.06 72 SER A C 1
ATOM 601 O O . SER A 1 72 ? -9.514 3.041 -2.503 1.00 98.06 72 SER A O 1
ATOM 603 N N . LEU A 1 73 ? -7.313 2.823 -2.908 1.00 96.94 73 LEU A N 1
ATOM 604 C CA . LEU A 1 73 ? -6.924 2.538 -1.526 1.00 96.94 73 LEU A CA 1
ATOM 605 C C . LEU A 1 73 ? -7.186 3.740 -0.620 1.00 96.94 73 LEU A C 1
ATOM 607 O O . LEU A 1 73 ? -7.821 3.560 0.410 1.00 96.94 73 LEU A O 1
ATOM 611 N N . GLN A 1 74 ? -6.834 4.954 -1.052 1.00 97.25 74 GLN A N 1
ATOM 612 C CA . GLN A 1 74 ? -7.172 6.180 -0.322 1.00 97.25 74 GLN A CA 1
ATOM 613 C C . GLN A 1 74 ? -8.682 6.296 -0.077 1.00 97.25 74 GLN A C 1
ATOM 615 O O . GLN A 1 74 ? -9.107 6.577 1.036 1.00 97.25 74 GLN A O 1
ATOM 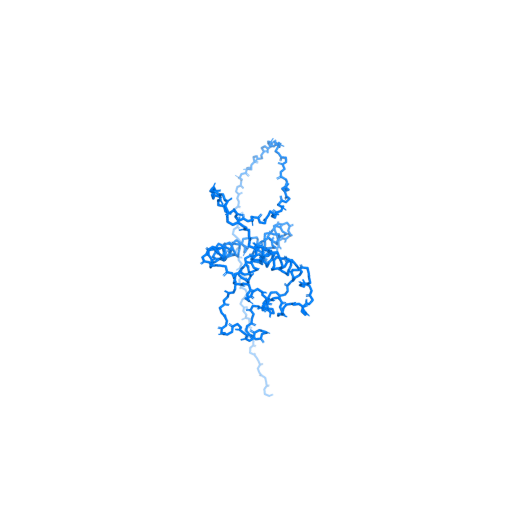620 N N . THR A 1 75 ? -9.506 6.023 -1.095 1.00 97.81 75 THR A N 1
ATOM 621 C CA . THR A 1 75 ? -10.972 6.066 -0.948 1.00 97.81 75 THR A CA 1
ATOM 622 C C . THR A 1 75 ? -11.467 5.069 0.107 1.00 97.81 75 THR A C 1
ATOM 624 O O . THR A 1 75 ? -12.416 5.360 0.830 1.00 97.81 75 THR A O 1
ATOM 627 N N . LEU A 1 76 ? -10.836 3.893 0.207 1.00 97.25 76 LEU A N 1
ATOM 628 C CA . LEU A 1 76 ? -11.153 2.904 1.241 1.00 97.25 76 LEU A CA 1
ATOM 629 C C . LEU A 1 76 ? -10.679 3.361 2.624 1.00 97.25 76 LEU A C 1
ATOM 631 O O . LEU A 1 76 ? -11.443 3.229 3.576 1.00 97.25 76 LEU A O 1
ATOM 635 N N . CYS A 1 77 ? -9.474 3.932 2.726 1.00 96.25 77 CYS A N 1
ATOM 636 C CA . CYS A 1 77 ? -8.962 4.526 3.962 1.00 96.25 77 CYS A CA 1
ATOM 637 C C . CYS A 1 77 ? -9.899 5.628 4.47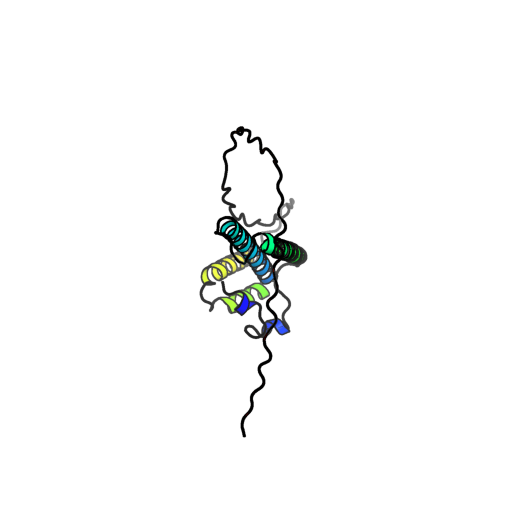9 1.00 96.25 77 CYS A C 1
ATOM 639 O O . CYS A 1 77 ? -10.200 5.663 5.669 1.00 96.25 77 CYS A O 1
ATOM 641 N N . ASP A 1 78 ? -10.382 6.502 3.593 1.00 95.81 78 ASP A N 1
ATOM 642 C CA . ASP A 1 78 ? -11.281 7.611 3.935 1.00 95.81 78 ASP A CA 1
ATOM 643 C C . ASP A 1 78 ? -12.673 7.130 4.371 1.00 95.81 78 ASP A C 1
ATOM 645 O O . ASP A 1 78 ? -13.354 7.801 5.146 1.00 95.81 78 ASP A O 1
ATOM 649 N N . ALA A 1 79 ? -13.116 5.982 3.852 1.00 96.69 79 ALA A N 1
ATOM 650 C CA . ALA A 1 79 ? -14.419 5.400 4.158 1.00 96.69 79 ALA A CA 1
ATOM 651 C C . ALA A 1 79 ? -14.419 4.519 5.419 1.00 96.69 79 ALA A C 1
ATOM 653 O O . ALA A 1 79 ? -15.494 4.145 5.889 1.00 96.69 79 ALA A O 1
ATOM 654 N N . HIS A 1 80 ? -13.250 4.153 5.947 1.00 96.88 80 HIS A N 1
ATOM 655 C CA . HIS A 1 80 ? -13.149 3.293 7.120 1.00 96.88 80 HIS A CA 1
ATOM 656 C C . HIS A 1 80 ? -13.429 4.076 8.407 1.00 96.88 80 HIS A C 1
ATOM 658 O O . HIS A 1 80 ? -12.934 5.182 8.606 1.00 96.88 80 HIS A O 1
ATOM 664 N N . GLU A 1 81 ? -14.143 3.463 9.349 1.00 95.75 81 GLU A N 1
ATOM 665 C CA . GLU A 1 81 ? -14.517 4.082 10.634 1.00 95.75 81 GLU A CA 1
ATOM 666 C C . GLU A 1 81 ? -13.353 4.170 11.649 1.00 95.75 81 GLU A C 1
ATOM 668 O O . GLU A 1 81 ? -13.551 4.568 12.794 1.00 95.75 81 GLU A O 1
ATOM 673 N N . GLY A 1 82 ? -12.128 3.827 11.233 1.00 94.38 82 GLY A N 1
ATOM 674 C CA . GLY A 1 82 ? -10.993 3.545 12.120 1.00 94.38 82 GLY A CA 1
ATOM 675 C C . GLY A 1 82 ? -11.007 2.136 12.734 1.00 94.38 82 GLY A C 1
ATOM 676 O O . GLY A 1 82 ? -12.004 1.419 12.659 1.00 94.38 82 GLY A O 1
ATOM 677 N N . ASP A 1 83 ? -9.871 1.729 13.300 1.00 94.38 83 ASP A N 1
ATOM 678 C CA . ASP A 1 83 ? -9.731 0.474 14.049 1.00 94.38 83 ASP A CA 1
ATOM 679 C C . ASP A 1 83 ? -10.028 0.724 15.536 1.00 94.38 83 ASP A C 1
ATOM 681 O O . ASP A 1 83 ? -9.669 1.772 16.075 1.00 94.38 83 ASP A O 1
ATOM 685 N N . SER A 1 84 ? -10.673 -0.229 16.216 1.00 93.88 84 SER A N 1
ATOM 686 C CA . SER A 1 84 ? -10.830 -0.160 17.673 1.00 93.88 84 SER A CA 1
ATOM 687 C C . SER A 1 84 ? -9.515 -0.484 18.389 1.00 93.88 84 SER A C 1
ATOM 689 O O . SER A 1 84 ? -8.639 -1.150 17.834 1.00 93.88 84 SER A O 1
ATOM 691 N N . THR A 1 85 ? -9.401 -0.073 19.654 1.00 93.75 85 THR A N 1
ATOM 692 C CA . THR A 1 85 ? -8.2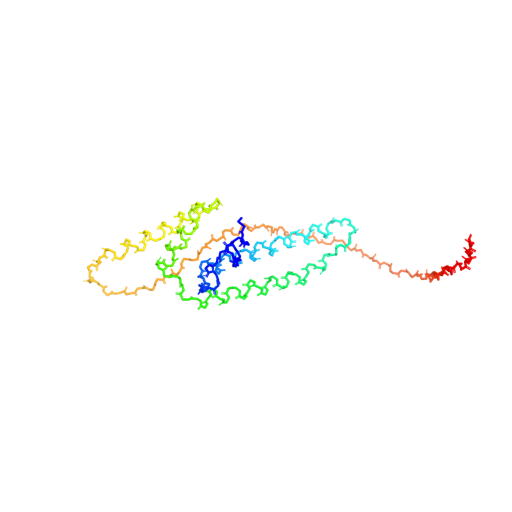58 -0.394 20.523 1.00 93.75 85 THR A CA 1
ATOM 693 C C . THR A 1 85 ? -7.988 -1.904 20.559 1.00 93.75 85 THR A C 1
ATOM 695 O O . THR A 1 85 ? -6.864 -2.317 20.294 1.00 93.75 85 THR A O 1
ATOM 698 N N . ASP A 1 86 ? -9.027 -2.729 20.742 1.00 94.25 86 ASP A N 1
ATOM 699 C CA . ASP A 1 86 ? -8.914 -4.198 20.738 1.00 94.25 86 ASP A CA 1
ATOM 700 C C . ASP A 1 86 ? -8.317 -4.734 19.420 1.00 94.25 86 ASP A C 1
ATOM 702 O O . ASP A 1 86 ? -7.450 -5.606 19.415 1.00 94.25 86 ASP A O 1
ATOM 706 N N . VAL A 1 87 ? -8.745 -4.185 18.277 1.00 92.94 87 VAL A N 1
ATOM 707 C CA . VAL A 1 87 ? -8.252 -4.591 16.949 1.00 92.94 87 VAL A CA 1
ATOM 708 C C . VAL A 1 87 ? -6.779 -4.221 16.764 1.00 92.94 87 VAL A C 1
ATOM 710 O O . VAL A 1 87 ? -6.018 -4.977 16.152 1.00 92.94 87 VAL A O 1
ATOM 713 N N . LEU A 1 88 ? -6.365 -3.066 17.285 1.00 92.00 88 LEU A N 1
ATOM 714 C CA . LEU A 1 88 ? -4.973 -2.624 17.250 1.00 92.00 88 LEU A CA 1
ATOM 715 C C . LEU A 1 88 ? -4.083 -3.473 18.166 1.00 92.00 88 LEU A C 1
ATOM 717 O O . LEU A 1 88 ? -2.964 -3.805 17.771 1.00 92.00 88 LEU A O 1
ATOM 721 N N . GLU A 1 89 ? -4.574 -3.872 19.340 1.00 93.88 89 GLU A N 1
ATOM 722 C CA . GLU A 1 89 ? -3.881 -4.801 20.239 1.00 93.88 89 GLU A CA 1
ATOM 723 C C . GLU A 1 89 ? -3.669 -6.168 19.578 1.00 93.88 89 GLU A C 1
ATOM 725 O O . GLU A 1 89 ? -2.533 -6.645 19.516 1.00 93.88 89 GLU A O 1
ATOM 730 N N . GLU A 1 90 ? -4.713 -6.752 18.975 1.00 92.50 90 GLU A N 1
ATOM 731 C CA . GLU A 1 90 ? -4.590 -7.992 18.195 1.00 92.50 90 GLU A CA 1
ATOM 732 C C . GLU A 1 90 ? -3.536 -7.859 17.084 1.00 92.50 90 GLU A C 1
ATOM 734 O O . GLU A 1 90 ? -2.695 -8.739 16.881 1.00 92.50 90 GLU A O 1
ATOM 739 N N . LEU A 1 91 ? -3.548 -6.739 16.354 1.00 90.81 91 LEU A N 1
ATOM 740 C CA . LEU A 1 91 ? -2.594 -6.485 15.275 1.00 90.81 91 LEU A CA 1
ATOM 741 C C . LEU A 1 91 ? -1.150 -6.380 15.795 1.00 90.81 91 LEU A C 1
ATOM 743 O O . LEU A 1 91 ? -0.216 -6.850 15.137 1.00 90.81 91 LEU A O 1
ATOM 747 N N . VAL A 1 92 ? -0.958 -5.777 16.969 1.00 92.75 92 VAL A N 1
ATOM 748 C CA . VAL A 1 92 ? 0.331 -5.706 17.666 1.00 92.75 92 VAL A CA 1
ATOM 749 C C . VAL A 1 92 ? 0.810 -7.101 18.061 1.00 92.75 92 VAL A C 1
ATOM 751 O O . VAL A 1 92 ? 1.955 -7.449 17.755 1.00 92.75 92 VAL A O 1
ATOM 754 N N . GLU A 1 93 ? -0.048 -7.921 18.667 1.00 92.56 93 GLU A N 1
ATOM 755 C CA . GLU A 1 93 ? 0.281 -9.291 19.079 1.00 92.56 93 GLU A CA 1
ATOM 756 C C . GLU A 1 93 ? 0.680 -10.176 17.894 1.00 92.56 93 GLU A C 1
ATOM 758 O O . GLU A 1 93 ? 1.667 -10.915 17.958 1.00 92.56 93 GLU A O 1
ATOM 763 N N . GLU A 1 94 ? -0.027 -10.053 16.770 1.00 88.31 94 GLU A N 1
ATOM 764 C CA . GLU A 1 94 ? 0.310 -10.770 15.539 1.00 88.31 94 GLU A CA 1
ATOM 765 C C . GLU A 1 94 ? 1.703 -10.402 15.013 1.00 88.31 94 GLU A C 1
ATOM 767 O O . GLU A 1 94 ? 2.406 -11.242 14.436 1.00 88.31 94 GLU A O 1
ATOM 772 N N . ARG A 1 95 ? 2.106 -9.137 15.184 1.00 88.50 95 ARG A N 1
ATOM 773 C CA . ARG A 1 95 ? 3.274 -8.574 14.498 1.00 88.50 95 ARG A CA 1
ATOM 774 C C . ARG A 1 95 ? 4.522 -8.448 15.349 1.00 88.50 95 ARG A C 1
ATOM 776 O O . ARG A 1 95 ? 5.615 -8.404 14.788 1.00 88.50 95 ARG A O 1
ATOM 783 N N . VAL A 1 96 ? 4.399 -8.471 16.673 1.00 91.31 96 VAL A N 1
ATOM 784 C CA . VAL A 1 96 ? 5.529 -8.294 17.601 1.00 91.31 96 VAL A CA 1
ATOM 785 C C . VAL A 1 96 ? 6.641 -9.331 17.405 1.00 91.31 96 VAL A C 1
ATOM 787 O O . VAL A 1 96 ? 7.815 -9.046 17.626 1.00 91.31 96 VAL A O 1
ATOM 790 N N . SER A 1 97 ? 6.295 -10.538 16.952 1.00 86.19 97 SER A N 1
ATOM 791 C CA . SER A 1 97 ? 7.259 -11.624 16.722 1.00 86.19 97 SER A CA 1
ATOM 792 C C . SER A 1 97 ? 7.964 -11.556 15.360 1.00 86.19 97 SER A C 1
ATOM 794 O O . SER A 1 97 ? 8.848 -12.369 15.066 1.00 86.19 97 SER A O 1
ATOM 796 N N . LEU A 1 98 ? 7.577 -10.611 14.503 1.00 84.56 98 LEU A N 1
ATOM 797 C CA . LEU A 1 98 ? 8.051 -10.523 13.132 1.00 84.56 98 LEU A CA 1
ATOM 798 C C . LEU A 1 98 ? 9.259 -9.596 13.026 1.00 84.56 98 LEU A C 1
ATOM 800 O O . LEU A 1 98 ? 9.235 -8.447 13.458 1.00 84.56 98 LEU A O 1
ATOM 804 N N . ARG A 1 99 ? 10.304 -10.073 12.348 1.00 86.81 99 ARG A N 1
ATOM 805 C CA . ARG A 1 99 ? 11.495 -9.259 12.085 1.00 86.81 99 ARG A CA 1
ATOM 806 C C . ARG A 1 99 ? 11.166 -8.064 11.191 1.00 86.81 99 ARG A C 1
ATOM 808 O O . ARG A 1 99 ? 10.573 -8.240 10.125 1.00 86.81 99 ARG A O 1
ATOM 815 N N . GLY A 1 100 ? 11.643 -6.885 11.580 1.00 83.75 100 GLY A N 1
ATOM 816 C CA . GLY A 1 100 ? 11.482 -5.635 10.834 1.00 83.75 100 GLY A CA 1
ATOM 817 C C . GLY A 1 100 ? 10.217 -4.845 11.177 1.00 83.75 100 GLY A C 1
ATOM 818 O O . GLY A 1 100 ? 9.972 -3.819 10.545 1.00 83.75 100 GLY A O 1
ATOM 819 N N . TRP A 1 101 ? 9.428 -5.311 12.148 1.00 86.31 101 TRP A N 1
ATOM 820 C CA . TRP A 1 101 ? 8.216 -4.646 12.634 1.00 86.31 101 TRP A CA 1
ATOM 821 C C . TRP A 1 101 ? 8.380 -4.016 14.012 1.00 86.31 101 TRP A C 1
ATOM 823 O O . TRP A 1 101 ? 7.486 -3.319 14.472 1.00 86.31 101 TRP A O 1
ATOM 833 N N . GLU A 1 102 ? 9.535 -4.183 14.648 1.00 90.12 102 GLU A N 1
ATOM 834 C CA . GLU A 1 102 ? 9.781 -3.781 16.031 1.00 90.12 102 GLU A CA 1
ATOM 835 C C . GLU A 1 102 ? 9.542 -2.277 16.234 1.00 90.12 102 GLU A C 1
ATOM 837 O O . GLU A 1 102 ? 8.944 -1.856 17.223 1.00 90.12 102 GLU A O 1
ATOM 842 N N . ALA A 1 103 ? 9.966 -1.458 15.264 1.00 86.69 103 ALA A N 1
ATOM 843 C CA . ALA A 1 103 ? 9.761 -0.014 15.302 1.00 86.69 103 ALA A CA 1
ATOM 844 C C . ALA A 1 103 ? 8.282 0.369 15.156 1.00 86.69 103 ALA A C 1
ATOM 846 O O . ALA A 1 103 ? 7.817 1.253 15.871 1.00 86.69 103 ALA A O 1
ATOM 847 N N . TRP A 1 104 ? 7.560 -0.299 14.255 1.00 88.00 104 TRP A N 1
ATOM 848 C CA . TRP A 1 104 ? 6.138 -0.058 14.023 1.00 88.00 104 TRP A CA 1
ATOM 849 C C . TRP A 1 104 ? 5.309 -0.488 15.236 1.00 88.00 104 TRP A C 1
ATOM 851 O O . TRP A 1 104 ? 4.541 0.311 15.762 1.00 88.00 104 TRP A O 1
ATOM 861 N N . THR A 1 105 ? 5.542 -1.701 15.748 1.00 90.00 105 THR A N 1
ATOM 862 C CA . THR A 1 105 ? 4.834 -2.235 16.916 1.00 90.00 105 THR A CA 1
ATOM 863 C C . THR A 1 105 ? 5.031 -1.328 18.123 1.00 90.00 105 THR A C 1
ATOM 865 O O . THR A 1 105 ? 4.072 -1.025 18.823 1.00 90.00 105 THR A O 1
ATOM 868 N N . ARG A 1 106 ? 6.251 -0.817 18.330 1.00 92.19 106 ARG A N 1
ATOM 869 C CA . ARG A 1 106 ? 6.532 0.149 19.395 1.00 92.19 106 ARG A CA 1
ATOM 870 C C . ARG A 1 106 ? 5.704 1.432 19.258 1.00 92.19 106 ARG A C 1
ATOM 872 O O . ARG A 1 106 ? 5.140 1.866 20.252 1.00 92.19 106 ARG A O 1
ATOM 879 N N . ILE A 1 107 ? 5.615 2.017 18.060 1.00 89.31 107 ILE A N 1
ATOM 880 C CA . ILE A 1 107 ? 4.839 3.251 17.832 1.00 89.31 107 ILE A CA 1
ATOM 881 C C . ILE A 1 107 ? 3.357 3.021 18.146 1.00 89.31 107 ILE A C 1
ATOM 883 O O . ILE A 1 107 ? 2.751 3.831 18.841 1.00 89.31 107 ILE A O 1
ATOM 887 N N . VAL A 1 108 ? 2.785 1.906 17.685 1.00 88.62 108 VAL A N 1
ATOM 888 C CA . VAL A 1 108 ? 1.372 1.588 17.951 1.00 88.62 108 VAL A CA 1
ATOM 889 C C . VAL A 1 108 ? 1.135 1.342 19.440 1.00 88.62 108 VAL A C 1
ATOM 891 O O . VAL A 1 108 ? 0.177 1.859 20.002 1.00 88.62 108 VAL A O 1
ATOM 894 N N . MET A 1 109 ? 2.037 0.633 20.124 1.00 91.81 109 MET A N 1
ATOM 895 C CA . MET A 1 109 ? 1.940 0.444 21.576 1.00 91.81 109 MET A CA 1
ATOM 896 C C . MET A 1 109 ? 2.029 1.769 22.352 1.00 91.81 109 MET A C 1
ATOM 898 O O . MET A 1 109 ? 1.317 1.947 23.337 1.00 91.81 109 MET A O 1
ATOM 902 N N . GLU A 1 110 ? 2.874 2.711 21.921 1.00 91.50 110 GLU A N 1
ATOM 903 C CA . GLU A 1 110 ? 2.955 4.058 22.509 1.00 91.50 110 GLU A CA 1
ATOM 904 C C . GLU A 1 110 ? 1.654 4.855 22.300 1.00 91.50 110 GLU A C 1
ATOM 906 O O . GLU A 1 110 ? 1.213 5.570 23.205 1.00 91.50 110 GLU A O 1
ATOM 911 N N . GLN A 1 111 ? 1.012 4.710 21.138 1.00 87.88 111 GLN A N 1
ATOM 912 C CA . GLN A 1 111 ? -0.290 5.319 20.849 1.00 87.88 111 GLN A CA 1
ATOM 913 C C . GLN A 1 111 ? -1.396 4.731 21.730 1.00 87.88 111 GLN A C 1
ATOM 915 O O . GLN A 1 111 ? -2.100 5.491 22.393 1.00 87.88 111 GLN A O 1
ATOM 920 N N . LEU A 1 112 ? -1.478 3.401 21.825 1.00 91.62 112 LEU A N 1
ATOM 921 C CA . LEU A 1 112 ? -2.448 2.707 22.679 1.00 91.62 112 LEU A CA 1
ATOM 922 C C . LEU A 1 112 ? -2.295 3.108 24.154 1.00 91.62 112 LEU A C 1
ATOM 924 O O . LEU A 1 112 ? -3.268 3.467 24.812 1.00 91.62 112 LEU A O 1
ATOM 928 N N . ALA A 1 113 ? -1.057 3.157 24.659 1.00 91.62 113 ALA A N 1
ATOM 929 C CA . ALA A 1 113 ? -0.780 3.603 26.025 1.00 91.62 113 ALA A CA 1
ATOM 930 C C . ALA A 1 113 ? -1.189 5.069 26.273 1.00 91.62 113 ALA A C 1
ATOM 932 O O . ALA A 1 113 ? -1.550 5.439 27.394 1.00 91.62 113 ALA A O 1
ATOM 933 N N . SER A 1 114 ? -1.127 5.910 25.236 1.00 89.00 114 SER A N 1
ATOM 934 C CA . SER A 1 114 ? -1.526 7.315 25.324 1.00 89.00 114 SER A CA 1
ATOM 935 C C . SER A 1 114 ? -3.045 7.457 25.414 1.00 89.00 114 SER A C 1
ATOM 937 O O . SER A 1 114 ? -3.523 8.202 26.267 1.00 89.00 114 SER A O 1
ATOM 939 N N . GLU A 1 115 ? -3.811 6.724 24.606 1.00 86.75 115 GLU A N 1
ATOM 940 C CA . GLU A 1 115 ? -5.282 6.747 24.644 1.00 86.75 115 GLU A CA 1
ATOM 941 C C . GLU A 1 115 ? -5.834 6.287 26.000 1.00 86.75 115 GLU A C 1
ATOM 943 O O . GLU A 1 115 ? -6.713 6.937 26.574 1.00 86.75 115 GLU A O 1
ATOM 948 N N . ASP A 1 116 ? -5.228 5.248 26.575 1.00 84.19 116 ASP A N 1
ATOM 949 C CA . ASP A 1 116 ? -5.563 4.737 27.906 1.00 84.19 116 ASP A CA 1
ATOM 950 C C . ASP A 1 116 ? -5.383 5.785 29.015 1.00 84.19 116 ASP A C 1
ATOM 952 O O . ASP A 1 116 ? -6.160 5.845 29.977 1.00 84.19 116 ASP A O 1
ATOM 956 N N . SER A 1 117 ? -4.364 6.642 28.886 1.00 81.75 117 SER A N 1
ATOM 957 C CA . SER A 1 117 ? -4.104 7.712 29.854 1.00 81.75 117 SER A CA 1
ATOM 958 C C . SER A 1 117 ? -5.191 8.794 29.830 1.00 81.75 117 SER A C 1
ATOM 960 O O . SER A 1 117 ? -5.607 9.263 30.889 1.00 81.75 117 SER A O 1
ATOM 962 N N . PHE A 1 118 ? -5.737 9.117 28.651 1.00 74.94 118 PHE A N 1
ATOM 963 C CA . PHE A 1 118 ? -6.845 10.069 28.517 1.00 74.94 118 PHE A CA 1
ATOM 964 C C . PHE A 1 118 ? -8.171 9.505 29.033 1.00 74.94 118 PHE A C 1
ATOM 966 O O . PHE A 1 118 ? -8.993 10.258 29.551 1.00 74.94 118 PHE A O 1
ATOM 973 N N . ALA A 1 119 ? -8.382 8.191 28.925 1.00 76.94 119 ALA A N 1
ATOM 974 C CA . ALA A 1 119 ? -9.591 7.542 29.427 1.00 76.94 119 ALA A CA 1
ATOM 975 C C . ALA A 1 119 ? -9.634 7.453 30.966 1.00 76.94 119 ALA A C 1
ATOM 977 O O . ALA A 1 119 ? -10.717 7.417 31.555 1.00 76.94 119 ALA A O 1
ATOM 978 N N . ARG A 1 120 ? -8.469 7.407 31.630 1.00 72.81 120 ARG A N 1
ATOM 979 C CA . ARG A 1 120 ? -8.353 7.198 33.087 1.00 72.81 120 ARG A CA 1
ATOM 980 C C . ARG A 1 120 ? -8.264 8.461 33.927 1.00 72.81 120 ARG A C 1
ATOM 982 O O . ARG A 1 120 ? -8.439 8.349 35.139 1.00 72.81 120 ARG A O 1
ATOM 989 N N . ASP A 1 121 ? -8.055 9.624 33.322 1.00 62.50 121 ASP A N 1
ATOM 990 C CA . ASP A 1 121 ? -8.245 10.900 34.003 1.00 62.50 121 ASP A CA 1
ATOM 991 C C . ASP A 1 121 ? -9.690 11.368 33.779 1.00 62.50 121 ASP A C 1
ATOM 993 O O . ASP A 1 121 ? -9.979 12.010 32.766 1.00 62.50 121 ASP A O 1
ATOM 997 N N . PRO A 1 122 ? -10.636 11.092 34.705 1.00 61.88 122 PRO A N 1
ATOM 998 C CA . PRO A 1 122 ? -11.910 11.787 34.714 1.00 61.88 122 PRO A CA 1
ATOM 999 C C . PRO A 1 122 ? -11.613 13.251 35.038 1.00 61.88 122 PRO A C 1
ATOM 1001 O O . PRO A 1 122 ? -11.623 13.672 36.197 1.00 61.88 122 PRO A O 1
ATOM 1004 N N . VAL A 1 123 ? -11.309 14.034 34.002 1.00 59.62 123 VAL A N 1
ATOM 1005 C CA . VAL A 1 123 ? -11.213 15.481 34.100 1.00 59.62 123 VAL A CA 1
ATOM 1006 C C . VAL A 1 123 ? -12.542 15.949 34.660 1.00 59.62 123 VAL A C 1
ATOM 1008 O O . VAL A 1 123 ? -13.599 15.834 34.041 1.00 59.62 123 VAL A O 1
ATOM 1011 N N . ILE A 1 124 ? -12.444 16.427 35.893 1.00 57.56 124 ILE A N 1
ATOM 1012 C CA . ILE A 1 124 ? -13.465 17.103 36.668 1.00 57.56 124 ILE A CA 1
ATOM 1013 C C . ILE A 1 124 ? -14.259 18.003 35.721 1.00 57.56 124 ILE A C 1
ATOM 1015 O O . ILE A 1 124 ? -13.770 19.027 35.246 1.00 57.56 124 ILE A O 1
ATOM 1019 N N . ALA A 1 125 ? -15.490 17.589 35.427 1.00 52.47 125 ALA A N 1
ATOM 1020 C CA . ALA A 1 125 ? -16.438 18.371 34.663 1.00 52.47 125 ALA A CA 1
ATOM 1021 C C . ALA A 1 125 ? -16.588 19.749 35.317 1.00 52.47 125 ALA A C 1
ATOM 1023 O O . ALA A 1 125 ? -17.106 19.839 36.432 1.00 52.47 125 ALA A O 1
ATOM 1024 N N . LYS A 1 126 ? -16.103 20.794 34.632 1.00 58.03 126 LYS A N 1
ATOM 1025 C CA . LYS A 1 126 ? -16.591 22.186 34.640 1.00 58.03 126 LYS A CA 1
ATOM 1026 C C . LYS A 1 126 ? -15.603 23.089 33.889 1.00 58.03 126 LYS A C 1
ATOM 1028 O O . LYS A 1 126 ? -14.718 23.675 34.498 1.00 58.03 126 LYS A O 1
ATOM 1033 N N . SER A 1 127 ? -15.804 23.272 32.590 1.00 51.22 127 SER A N 1
ATOM 1034 C CA . SER A 1 127 ? -15.967 24.616 32.016 1.00 51.22 127 SER A CA 1
ATOM 1035 C C . SER A 1 127 ? -16.332 24.516 30.537 1.00 51.22 127 SER A C 1
ATOM 1037 O O . SER A 1 127 ? -15.834 23.686 29.784 1.00 51.22 127 SER A O 1
ATOM 1039 N N . GLU A 1 128 ? -17.306 25.332 30.167 1.00 52.75 128 GLU A N 1
ATOM 1040 C CA . GLU A 1 128 ? -17.913 25.435 28.849 1.00 52.75 128 GLU A CA 1
ATOM 1041 C C . GLU A 1 128 ? -16.893 25.947 27.821 1.00 52.75 128 GLU A C 1
ATOM 1043 O O . GLU A 1 128 ? -16.285 26.998 28.016 1.00 52.75 128 GLU A O 1
ATOM 1048 N N . GLY A 1 129 ? -16.721 25.233 26.704 1.00 60.12 129 GLY A N 1
ATOM 1049 C CA . GLY A 1 129 ? -15.941 25.737 25.568 1.00 60.12 129 GLY A CA 1
ATOM 1050 C C . GLY A 1 129 ? -15.301 24.654 24.706 1.00 60.12 129 GLY A C 1
ATOM 1051 O O . GLY A 1 129 ? -14.080 24.590 24.607 1.00 60.12 129 GLY A O 1
ATOM 1052 N N . ALA A 1 130 ? -16.111 23.797 24.080 1.00 52.41 130 ALA A N 1
ATOM 1053 C CA . ALA A 1 130 ? -15.633 22.750 23.179 1.00 52.41 130 ALA A CA 1
ATOM 1054 C C . ALA A 1 130 ? -14.867 23.334 21.975 1.00 52.41 130 ALA A C 1
ATOM 1056 O O . ALA A 1 130 ? -15.376 24.203 21.264 1.00 52.41 130 ALA A O 1
ATOM 1057 N N . ARG A 1 131 ? -13.662 22.814 21.712 1.00 48.44 131 ARG A N 1
ATOM 1058 C CA . ARG A 1 131 ? -12.974 22.951 20.421 1.00 48.44 131 ARG A CA 1
ATOM 1059 C C . ARG A 1 131 ? -12.791 21.565 19.792 1.00 48.44 131 ARG A C 1
ATOM 1061 O O . ARG A 1 131 ? -12.528 20.619 20.530 1.00 48.44 131 ARG A O 1
ATOM 1068 N N . PRO A 1 132 ? -12.933 21.438 18.462 1.00 54.09 132 PRO A N 1
ATOM 1069 C CA . PRO A 1 132 ? -12.821 20.159 17.771 1.00 54.09 132 PRO A CA 1
ATOM 1070 C C . PRO A 1 132 ? -11.374 19.649 17.743 1.00 54.09 132 PRO A C 1
ATOM 1072 O O . PRO A 1 132 ? -10.433 20.425 17.562 1.00 54.09 132 PRO A O 1
ATOM 1075 N N . ILE A 1 133 ? -11.230 18.332 17.911 1.00 57.12 133 ILE A N 1
ATOM 1076 C CA . ILE A 1 133 ? -9.982 17.577 17.764 1.00 57.12 133 ILE A CA 1
ATOM 1077 C C . ILE A 1 133 ? -9.623 17.541 16.272 1.00 57.12 133 ILE A C 1
ATOM 1079 O O . ILE A 1 133 ? -10.458 17.196 15.437 1.00 57.12 133 ILE A O 1
ATOM 1083 N N . VAL A 1 134 ? -8.394 17.935 15.938 1.00 50.28 134 VAL A N 1
ATOM 1084 C CA . VAL A 1 134 ? -7.859 17.928 14.567 1.00 50.28 134 VAL A CA 1
ATOM 1085 C C . VAL A 1 134 ? -7.055 16.635 14.370 1.00 50.28 134 VAL A C 1
ATOM 1087 O O . VAL A 1 134 ? -6.211 16.344 15.218 1.00 50.28 134 VAL A O 1
ATOM 1090 N N . PRO A 1 135 ? -7.271 15.862 13.290 1.00 52.66 135 PRO A N 1
ATOM 1091 C CA . PRO A 1 135 ? -6.496 14.652 13.021 1.00 52.66 135 PRO A CA 1
ATOM 1092 C C . PRO A 1 135 ? -5.024 14.985 12.726 1.00 52.66 135 PRO A C 1
ATOM 1094 O O . PRO A 1 135 ? -4.727 15.922 11.978 1.00 52.66 135 PRO A O 1
ATOM 1097 N N . LEU A 1 136 ? -4.096 14.214 13.310 1.00 53.03 136 LEU A N 1
ATOM 1098 C CA . LEU A 1 136 ? -2.661 14.329 13.037 1.00 53.03 136 LEU A CA 1
ATOM 1099 C C . LEU A 1 136 ? -2.370 13.835 11.613 1.00 53.03 136 LEU A C 1
ATOM 1101 O O . LEU A 1 136 ? -2.319 12.636 11.353 1.00 53.03 136 LEU A O 1
ATOM 1105 N N . GLN A 1 137 ? -2.128 14.765 10.691 1.00 46.75 137 GLN A N 1
ATOM 1106 C CA . GLN A 1 137 ? -1.458 14.442 9.436 1.00 46.75 137 GLN A CA 1
ATOM 1107 C C . GLN A 1 137 ? -0.009 14.049 9.747 1.00 46.75 137 GLN A C 1
ATOM 1109 O O . GLN A 1 137 ? 0.783 14.883 10.190 1.00 46.75 137 GLN A O 1
ATOM 1114 N N . LEU A 1 138 ? 0.342 12.784 9.502 1.00 50.81 138 LEU A N 1
ATOM 1115 C CA . LEU A 1 138 ? 1.727 12.323 9.429 1.00 50.81 138 LEU A CA 1
ATOM 1116 C C . LEU A 1 138 ? 2.438 13.127 8.332 1.00 50.81 138 LEU A C 1
ATOM 1118 O O . LEU A 1 138 ? 2.272 12.874 7.140 1.00 50.81 138 LEU A O 1
ATOM 1122 N N . HIS A 1 139 ? 3.197 14.141 8.745 1.00 39.66 139 HIS A N 1
ATOM 1123 C CA . HIS A 1 139 ? 4.076 14.902 7.868 1.00 39.66 139 HIS A CA 1
ATOM 1124 C C . HIS A 1 139 ? 5.195 13.967 7.399 1.00 39.66 139 HIS A C 1
ATOM 1126 O O . HIS A 1 139 ? 6.212 13.789 8.065 1.00 39.66 139 HIS A O 1
ATOM 1132 N N . VAL A 1 140 ? 4.983 13.319 6.255 1.00 51.69 140 VAL A N 1
ATOM 1133 C CA . VAL A 1 140 ? 6.062 12.692 5.499 1.00 51.69 140 VAL A CA 1
ATOM 1134 C C . VAL A 1 140 ? 6.825 13.838 4.851 1.00 51.69 140 VAL A C 1
ATOM 1136 O O . VAL A 1 140 ? 6.330 14.460 3.912 1.00 51.69 140 VAL A O 1
ATOM 1139 N N . GLU A 1 141 ? 8.001 14.156 5.387 1.00 41.97 141 GLU A N 1
ATOM 1140 C CA . GLU A 1 141 ? 8.907 15.144 4.805 1.00 41.97 141 GLU A CA 1
ATOM 1141 C C . GLU A 1 141 ? 9.267 14.711 3.377 1.00 41.97 141 GLU A C 1
ATOM 1143 O O . GLU A 1 141 ? 10.110 13.848 3.135 1.00 41.97 141 GLU A O 1
ATOM 1148 N N . SER A 1 142 ? 8.571 15.287 2.398 1.00 48.44 142 SER A N 1
ATOM 1149 C CA . SER A 1 142 ? 8.950 15.198 0.999 1.00 48.44 142 SER A CA 1
ATOM 1150 C C . SER A 1 142 ? 10.165 16.096 0.798 1.00 48.44 142 SER A C 1
ATOM 1152 O O . SER A 1 142 ? 10.024 17.316 0.694 1.00 48.44 142 SER A O 1
ATOM 1154 N N . GLU A 1 143 ? 11.358 15.508 0.753 1.00 49.75 143 GLU A N 1
ATOM 1155 C CA . GLU A 1 143 ? 12.560 16.207 0.306 1.00 49.75 143 GLU A CA 1
ATOM 1156 C C . GLU A 1 143 ? 12.318 16.743 -1.115 1.00 49.75 143 GLU A C 1
ATOM 1158 O O . GLU A 1 143 ? 12.301 16.000 -2.102 1.00 49.75 143 GLU A O 1
ATOM 1163 N N . SER A 1 144 ? 12.073 18.054 -1.220 1.00 46.06 144 SER A N 1
ATOM 1164 C CA . SER A 1 144 ? 11.889 18.741 -2.492 1.00 46.06 144 SER A CA 1
ATOM 1165 C C . SER A 1 144 ? 13.232 18.809 -3.211 1.00 46.06 144 SER A C 1
ATOM 1167 O O . SER A 1 144 ? 14.051 19.705 -2.997 1.00 46.06 144 SER A O 1
ATOM 1169 N N . SER A 1 145 ? 13.470 17.826 -4.066 1.00 55.88 145 SER A N 1
ATOM 1170 C CA . SER A 1 145 ? 14.596 17.819 -4.980 1.00 55.88 145 SER A CA 1
ATOM 1171 C C . SER A 1 145 ? 14.226 18.571 -6.263 1.00 55.88 145 SER A C 1
ATOM 1173 O O . SER A 1 145 ? 13.420 18.092 -7.055 1.00 55.88 145 SER A O 1
ATOM 1175 N N . THR A 1 146 ? 14.953 19.668 -6.510 1.00 52.53 146 THR A N 1
ATOM 1176 C CA . THR A 1 146 ? 15.237 20.271 -7.834 1.00 52.53 146 THR A CA 1
ATOM 1177 C C . THR A 1 146 ? 14.125 21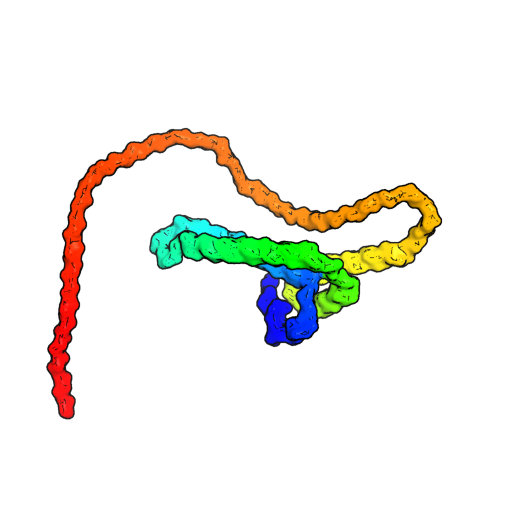.163 -8.434 1.00 52.53 146 THR A C 1
ATOM 1179 O O . THR A 1 146 ? 12.963 20.798 -8.466 1.00 52.53 146 THR A O 1
ATOM 1182 N N . GLY A 1 147 ? 14.396 22.347 -8.989 1.00 50.66 147 GLY A N 1
ATOM 1183 C CA . GLY A 1 147 ? 15.678 22.986 -9.227 1.00 50.66 147 GLY A CA 1
ATOM 1184 C C . GLY A 1 147 ? 15.604 24.195 -10.159 1.00 50.66 147 GLY A C 1
ATOM 1185 O O . GLY A 1 147 ? 14.538 24.690 -10.525 1.00 50.66 147 GLY A O 1
ATOM 1186 N N . MET A 1 148 ? 16.818 24.626 -10.491 1.00 51.19 148 MET A N 1
ATOM 1187 C CA . MET A 1 148 ? 17.227 25.706 -11.382 1.00 51.19 148 MET A CA 1
ATOM 1188 C C . MET A 1 148 ? 16.390 25.796 -12.662 1.00 51.19 148 MET A C 1
ATOM 1190 O O . MET A 1 148 ? 16.328 24.859 -13.457 1.00 51.19 148 MET A O 1
ATOM 1194 N N . LYS A 1 149 ? 15.834 26.985 -12.889 1.00 52.47 149 LYS A N 1
ATOM 1195 C CA . LYS A 1 149 ? 15.506 27.500 -14.215 1.00 52.47 149 LYS A CA 1
ATOM 1196 C C . LYS A 1 149 ? 16.519 28.591 -14.536 1.00 52.47 149 LYS A C 1
ATOM 1198 O O . LYS A 1 149 ? 16.555 29.579 -13.818 1.00 52.47 149 LYS A O 1
ATOM 1203 N N . ASP A 1 150 ? 17.310 28.390 -15.581 1.00 54.84 150 ASP A N 1
ATOM 1204 C CA . ASP A 1 150 ? 17.585 29.429 -16.578 1.00 54.84 150 ASP A CA 1
ATOM 1205 C C . ASP A 1 150 ? 18.282 28.789 -17.786 1.00 54.84 150 ASP A C 1
ATOM 1207 O O . ASP A 1 150 ? 19.321 28.149 -17.652 1.00 54.84 150 ASP A O 1
ATOM 1211 N N . SER A 1 151 ? 17.561 28.719 -18.909 1.00 54.62 151 SER A N 1
ATOM 1212 C CA . SER A 1 151 ? 17.770 29.548 -20.117 1.00 54.62 151 SER A CA 1
ATOM 1213 C C . SER A 1 151 ? 18.645 28.789 -21.128 1.00 54.62 151 SER A C 1
ATOM 1215 O O . SER A 1 151 ? 19.839 28.620 -20.925 1.00 54.62 151 SER A O 1
ATOM 1217 N N . MET A 1 152 ? 18.079 28.033 -22.076 1.00 49.41 152 MET A N 1
ATOM 1218 C CA . MET A 1 152 ? 17.257 28.402 -23.245 1.00 49.41 152 MET A CA 1
ATOM 1219 C C . MET A 1 152 ? 18.062 29.119 -24.343 1.00 49.41 152 MET A C 1
ATOM 1221 O O . MET A 1 152 ? 18.830 30.030 -24.071 1.00 49.41 152 MET A O 1
ATOM 1225 N N . GLU A 1 153 ? 17.818 28.649 -25.572 1.00 55.72 153 GLU A N 1
ATOM 1226 C CA . GLU A 1 153 ? 18.315 29.096 -26.883 1.00 55.72 153 GLU A CA 1
ATOM 1227 C C . GLU A 1 153 ? 19.659 28.528 -27.356 1.00 55.72 153 GLU A C 1
ATOM 1229 O O . GLU A 1 153 ? 20.720 29.097 -27.120 1.00 55.72 153 GLU A O 1
ATOM 1234 N N . ARG A 1 154 ? 19.584 27.450 -28.157 1.00 47.50 154 ARG A N 1
ATOM 1235 C CA . ARG A 1 154 ? 20.161 27.460 -29.512 1.00 47.50 154 ARG A CA 1
ATOM 1236 C C . ARG A 1 154 ? 19.275 26.695 -30.484 1.00 47.50 154 ARG A C 1
ATOM 1238 O O . ARG A 1 154 ? 18.991 25.514 -30.294 1.00 47.50 154 ARG A O 1
ATOM 1245 N N . ASP A 1 155 ? 18.885 27.419 -31.523 1.00 49.09 155 ASP A N 1
ATOM 1246 C CA . ASP A 1 155 ? 18.265 26.942 -32.746 1.00 49.09 155 ASP A CA 1
ATOM 1247 C C . ASP A 1 155 ? 19.000 25.733 -33.322 1.00 49.09 155 ASP A C 1
ATOM 1249 O O . ASP A 1 155 ? 20.228 25.699 -33.411 1.00 49.09 155 ASP A O 1
ATOM 1253 N N . THR A 1 156 ? 18.241 24.737 -33.763 1.00 46.56 156 THR A N 1
ATOM 1254 C CA . THR A 1 156 ? 18.746 23.745 -34.709 1.00 46.56 156 THR A CA 1
ATOM 1255 C C . THR A 1 156 ? 17.726 23.614 -35.829 1.00 46.56 156 THR A C 1
ATOM 1257 O O . THR A 1 156 ? 16.722 22.915 -35.707 1.00 46.56 156 THR A O 1
ATOM 1260 N N . GLU A 1 157 ? 17.988 24.329 -36.923 1.00 45.44 157 GLU A N 1
ATOM 1261 C CA . GLU A 1 157 ? 17.398 24.066 -38.231 1.00 45.44 157 GLU A CA 1
ATOM 1262 C C . GLU A 1 157 ? 17.668 22.606 -38.618 1.00 45.44 157 GLU A C 1
ATOM 1264 O O . GLU A 1 157 ? 18.803 22.225 -38.912 1.00 45.44 157 GLU A O 1
ATOM 1269 N N . VAL A 1 158 ? 16.624 21.779 -38.664 1.00 48.12 158 VAL A N 1
ATOM 1270 C CA . VAL A 1 158 ? 16.694 20.468 -39.314 1.00 48.12 158 VAL A CA 1
ATOM 1271 C C . VAL A 1 158 ? 16.105 20.600 -40.712 1.00 48.12 158 VAL A C 1
ATOM 1273 O O . VAL A 1 158 ? 14.895 20.593 -40.928 1.00 48.12 158 VAL A O 1
ATOM 1276 N N . ARG A 1 159 ? 17.018 20.733 -41.674 1.00 43.44 159 ARG A N 1
ATOM 1277 C CA . ARG A 1 159 ? 16.793 20.584 -43.113 1.00 43.44 159 ARG A CA 1
ATOM 1278 C C . ARG A 1 159 ? 16.297 19.159 -43.392 1.00 43.44 159 ARG A C 1
ATOM 1280 O O . ARG A 1 159 ? 17.066 18.208 -43.287 1.00 43.44 159 ARG A O 1
ATOM 1287 N N . ILE A 1 160 ? 15.033 19.011 -43.781 1.00 44.06 160 ILE A N 1
ATOM 1288 C CA . ILE A 1 160 ? 14.517 17.763 -44.356 1.00 44.06 160 ILE A CA 1
ATOM 1289 C C . ILE A 1 160 ? 14.821 17.791 -45.858 1.00 44.06 160 ILE A C 1
ATOM 1291 O O . ILE A 1 160 ? 14.154 18.482 -46.626 1.00 44.06 160 ILE A O 1
ATOM 1295 N N . LEU A 1 161 ? 15.855 17.056 -46.267 1.00 48.78 161 LEU A N 1
ATOM 1296 C CA . LEU A 1 161 ? 16.070 16.639 -47.652 1.00 48.78 161 LEU A CA 1
ATOM 1297 C C . LEU A 1 161 ? 15.791 15.139 -47.745 1.00 48.78 161 LEU A C 1
ATOM 1299 O O . LEU A 1 161 ? 16.198 14.369 -46.879 1.00 48.78 161 LEU A O 1
ATOM 1303 N N . GLY A 1 162 ? 15.027 14.769 -48.770 1.00 43.06 162 GLY A N 1
ATOM 1304 C CA . GLY A 1 162 ? 14.502 13.427 -48.973 1.00 43.06 162 GLY A CA 1
ATOM 1305 C C . GLY A 1 162 ? 15.477 12.407 -49.566 1.00 43.06 162 GLY A C 1
ATOM 1306 O O . GLY A 1 162 ? 16.650 12.678 -49.805 1.00 43.06 162 GLY A O 1
ATOM 1307 N N . GLY A 1 163 ? 14.906 11.233 -49.830 1.00 42.25 163 GLY A N 1
ATOM 1308 C CA . GLY A 1 163 ? 15.513 10.045 -50.440 1.00 42.25 163 GLY A CA 1
ATOM 1309 C C . GLY A 1 163 ? 14.887 8.822 -49.765 1.00 42.25 163 GLY A C 1
ATOM 1310 O O . GLY A 1 163 ? 15.070 8.638 -48.570 1.00 42.25 163 GLY A O 1
ATOM 1311 N N . ALA A 1 164 ? 13.935 8.102 -50.377 1.00 50.59 164 ALA A N 1
ATOM 1312 C CA . ALA A 1 164 ? 14.195 6.982 -51.299 1.00 50.59 164 ALA A CA 1
ATOM 1313 C C . ALA A 1 164 ? 15.355 6.116 -50.762 1.00 50.59 164 ALA A C 1
ATOM 1315 O O . ALA A 1 164 ? 16.454 6.618 -50.596 1.00 50.59 164 ALA A O 1
ATOM 1316 N N . GLU A 1 165 ? 15.162 4.855 -50.378 1.00 49.41 165 GLU A N 1
ATOM 1317 C CA . GLU A 1 165 ? 14.871 3.750 -51.294 1.00 49.41 165 GLU A CA 1
ATOM 1318 C C . GLU A 1 165 ? 14.129 2.588 -50.602 1.00 49.41 165 GLU A C 1
ATOM 1320 O O . GLU A 1 165 ? 14.327 2.288 -49.425 1.00 49.41 165 GLU A O 1
ATOM 1325 N N . ARG A 1 166 ? 13.265 1.918 -51.375 1.00 52.31 166 ARG A N 1
ATOM 1326 C CA . ARG A 1 166 ? 12.653 0.629 -51.035 1.00 52.31 166 ARG A CA 1
ATOM 1327 C C . ARG A 1 166 ? 13.698 -0.471 -51.219 1.00 52.31 166 ARG A C 1
ATOM 1329 O O . ARG A 1 166 ? 14.125 -0.706 -52.343 1.00 52.31 166 ARG A O 1
ATOM 1336 N N . GLY A 1 167 ? 14.044 -1.174 -50.146 1.00 53.91 167 GLY A N 1
ATOM 1337 C CA . GLY A 1 167 ? 14.699 -2.479 -50.223 1.00 53.91 167 GLY A CA 1
ATOM 1338 C C . GLY A 1 167 ? 13.651 -3.588 -50.173 1.00 53.91 167 GLY A C 1
ATOM 1339 O O . GLY A 1 167 ? 13.064 -3.829 -49.121 1.00 53.91 167 GLY A O 1
ATOM 1340 N N . GLU A 1 168 ? 13.397 -4.241 -51.307 1.00 51.25 168 GLU A N 1
ATOM 1341 C CA . GLU A 1 168 ? 12.681 -5.518 -51.368 1.00 51.25 168 GLU A CA 1
ATOM 1342 C C . GLU A 1 168 ? 13.535 -6.602 -50.698 1.00 51.25 168 GLU A C 1
ATOM 1344 O O . GLU A 1 168 ? 14.650 -6.892 -51.130 1.00 51.25 168 GLU A O 1
ATOM 1349 N N . ALA A 1 169 ? 13.022 -7.197 -49.621 1.00 57.00 169 ALA A N 1
ATOM 1350 C CA . ALA A 1 169 ? 13.636 -8.356 -48.990 1.00 57.00 169 ALA A CA 1
ATOM 1351 C C . ALA A 1 169 ? 13.159 -9.630 -49.700 1.00 57.00 169 ALA A C 1
ATOM 1353 O O . ALA A 1 169 ? 12.014 -10.058 -49.552 1.00 57.00 169 ALA A O 1
ATOM 1354 N N . THR A 1 170 ? 14.057 -10.232 -50.473 1.00 63.53 170 THR A N 1
ATOM 1355 C CA . THR A 1 170 ? 13.894 -11.545 -51.097 1.00 63.53 170 THR A CA 1
ATOM 1356 C C . THR A 1 170 ? 13.770 -12.617 -50.011 1.00 63.53 170 THR A C 1
ATOM 1358 O O . THR A 1 170 ? 14.704 -12.852 -49.245 1.00 63.53 170 THR A O 1
ATOM 1361 N N . VAL A 1 171 ? 12.608 -13.265 -49.929 1.00 69.94 171 VAL A N 1
ATOM 1362 C CA . VAL A 1 171 ? 12.353 -14.400 -49.030 1.00 69.94 171 VAL A CA 1
ATOM 1363 C C . VAL A 1 171 ? 12.992 -15.661 -49.630 1.00 69.94 171 VAL A C 1
ATOM 1365 O O . VAL A 1 171 ? 12.637 -16.022 -50.753 1.00 69.94 171 VAL A O 1
ATOM 1368 N N . PRO A 1 172 ? 13.903 -16.361 -48.930 1.00 64.62 172 PRO A N 1
ATOM 1369 C CA . PRO A 1 172 ? 14.411 -17.643 -49.397 1.00 64.62 172 PRO A CA 1
ATOM 1370 C C . PRO A 1 172 ? 13.367 -18.747 -49.175 1.00 64.62 172 PRO A C 1
ATOM 1372 O O . PRO A 1 172 ? 12.910 -18.994 -48.059 1.00 64.62 172 PRO A O 1
ATOM 1375 N N . THR A 1 173 ? 12.988 -19.416 -50.262 1.00 68.00 173 THR A N 1
ATOM 1376 C CA . THR A 1 173 ? 12.205 -20.659 -50.272 1.00 68.00 173 THR A CA 1
ATOM 1377 C C . THR A 1 173 ? 12.973 -21.798 -49.592 1.00 68.00 173 THR A C 1
ATOM 1379 O O . THR A 1 173 ? 14.152 -21.979 -49.895 1.00 68.00 173 THR A O 1
ATOM 1382 N N . PRO A 1 174 ? 12.338 -22.606 -48.723 1.00 69.06 174 PRO A N 1
ATOM 1383 C CA . PRO A 1 174 ? 12.973 -23.791 -48.163 1.00 69.06 174 PRO A CA 1
ATOM 1384 C C . PRO A 1 174 ? 12.960 -24.953 -49.168 1.00 69.06 174 PRO A C 1
ATOM 1386 O O . PRO A 1 174 ? 11.897 -25.383 -49.625 1.00 69.06 174 PRO A O 1
ATOM 1389 N N . ASP A 1 175 ? 14.153 -25.469 -49.467 1.00 57.72 175 ASP A N 1
ATOM 1390 C CA . ASP A 1 175 ? 14.377 -26.707 -50.214 1.00 57.72 175 ASP A CA 1
ATOM 1391 C C . ASP A 1 175 ? 13.762 -27.901 -49.473 1.00 57.72 175 ASP A C 1
ATOM 1393 O O . ASP A 1 175 ? 14.159 -28.261 -48.362 1.00 57.72 175 ASP A O 1
ATOM 1397 N N . LYS A 1 176 ? 12.783 -28.541 -50.115 1.00 61.69 176 LYS A N 1
ATOM 1398 C CA . LYS A 1 176 ? 12.287 -29.864 -49.736 1.00 61.69 176 LYS A CA 1
ATOM 1399 C C . LYS A 1 176 ? 13.183 -30.917 -50.381 1.00 61.69 176 LYS A C 1
ATOM 1401 O O . LYS A 1 176 ? 12.884 -31.355 -51.487 1.00 61.69 176 LYS A O 1
ATOM 1406 N N . ASN A 1 177 ? 14.216 -31.368 -49.676 1.00 62.22 177 ASN A N 1
ATOM 1407 C CA . ASN A 1 177 ? 14.855 -32.639 -50.007 1.00 62.22 177 ASN A CA 1
ATOM 1408 C C . ASN A 1 177 ? 14.327 -33.743 -49.093 1.00 62.22 177 ASN A C 1
ATOM 1410 O O . ASN A 1 177 ? 14.644 -33.841 -47.909 1.00 62.22 177 ASN A O 1
ATOM 1414 N N . LEU A 1 178 ? 13.443 -34.525 -49.709 1.00 65.62 178 LEU A N 1
ATOM 1415 C CA . LEU A 1 178 ? 13.117 -35.900 -49.379 1.00 65.62 178 LEU A CA 1
ATOM 1416 C C . LEU A 1 178 ? 14.397 -36.733 -49.428 1.00 65.62 178 LEU A C 1
ATOM 1418 O O . LEU A 1 178 ? 15.071 -36.704 -50.447 1.00 65.62 178 LEU A O 1
ATOM 1422 N N . GLU A 1 179 ? 14.668 -37.515 -48.390 1.00 58.66 179 GLU A N 1
ATOM 1423 C CA . GLU A 1 179 ? 15.269 -38.841 -48.536 1.00 58.66 179 GLU A CA 1
ATOM 1424 C C . GLU A 1 179 ? 15.113 -39.605 -47.217 1.00 58.66 179 GLU A C 1
ATOM 1426 O O . GLU A 1 179 ? 15.662 -39.248 -46.177 1.00 58.66 179 GLU A O 1
ATOM 1431 N N . SER A 1 180 ? 14.294 -40.652 -47.260 1.00 57.28 180 SER A N 1
ATOM 1432 C CA . SER A 1 180 ? 14.314 -41.741 -46.288 1.00 57.28 180 SER A CA 1
ATOM 1433 C C . SER A 1 180 ? 15.118 -42.881 -46.902 1.00 57.28 180 SER A C 1
ATOM 1435 O O . SER A 1 180 ? 14.916 -43.171 -48.084 1.00 57.28 180 SER A O 1
ATOM 1437 N N . PRO A 1 181 ? 15.924 -43.596 -46.109 1.00 68.94 181 PRO A N 1
ATOM 1438 C CA . PRO A 1 181 ? 16.152 -44.995 -46.413 1.00 68.94 181 PRO A CA 1
ATOM 1439 C C . PRO A 1 181 ? 15.808 -45.913 -45.235 1.00 68.94 181 PRO A C 1
ATOM 1441 O O . PRO A 1 181 ? 16.175 -45.666 -44.088 1.00 68.94 181 PRO A O 1
ATOM 1444 N N . SER A 1 182 ? 15.045 -46.933 -45.632 1.00 67.06 182 SER A N 1
ATOM 1445 C CA . SER A 1 182 ? 14.877 -48.313 -45.157 1.00 67.06 182 SER A CA 1
ATOM 1446 C C . SER A 1 182 ? 15.831 -48.847 -44.093 1.00 67.06 182 SER A C 1
ATOM 1448 O O . SER A 1 182 ? 17.059 -48.683 -44.263 1.00 67.06 182 SER A O 1
#

Radius of gyration: 29.58 Å; chains: 1; bounding box: 39×78×88 Å

pLDDT: mean 78.68, std 18.99, range [39.66, 98.44]